Protein AF-A0A0Q7SY50-F1 (afdb_monomer_lite)

Structure (mmCIF, N/CA/C/O backbone):
data_AF-A0A0Q7SY50-F1
#
_entry.id   AF-A0A0Q7SY50-F1
#
loop_
_atom_site.group_PDB
_atom_site.id
_atom_site.type_symbol
_atom_site.label_atom_id
_atom_site.label_alt_id
_atom_site.label_comp_id
_atom_site.label_asym_id
_atom_site.label_entity_id
_atom_site.label_seq_id
_atom_site.pdbx_PDB_ins_code
_atom_site.Cartn_x
_atom_site.Cartn_y
_atom_site.Cartn_z
_atom_site.occupancy
_atom_site.B_iso_or_equiv
_atom_site.auth_seq_id
_atom_site.auth_comp_id
_atom_site.auth_asym_id
_atom_site.auth_atom_id
_atom_site.pdbx_PDB_model_num
ATOM 1 N N . MET A 1 1 ? 7.887 -2.149 37.018 1.00 37.84 1 MET A N 1
ATOM 2 C CA . MET A 1 1 ? 8.453 -1.821 35.692 1.00 37.84 1 MET A CA 1
ATOM 3 C C . MET A 1 1 ? 7.322 -1.239 34.862 1.00 37.84 1 MET A C 1
ATOM 5 O O . MET A 1 1 ? 6.360 -1.950 34.617 1.00 37.84 1 MET A O 1
ATOM 9 N N . ALA A 1 2 ? 7.358 0.060 34.559 1.00 47.09 2 ALA A N 1
ATOM 10 C CA . ALA A 1 2 ? 6.322 0.700 33.754 1.00 47.09 2 ALA A CA 1
ATOM 11 C C . ALA A 1 2 ? 6.555 0.328 32.288 1.00 47.09 2 ALA A C 1
ATOM 13 O O . ALA A 1 2 ? 7.554 0.739 31.697 1.00 47.09 2 ALA A O 1
ATOM 14 N N . SER A 1 3 ? 5.672 -0.488 31.722 1.00 54.59 3 SER A N 1
ATOM 15 C CA . SER A 1 3 ? 5.628 -0.733 30.286 1.00 54.59 3 SER A CA 1
ATOM 16 C C . SER A 1 3 ? 5.424 0.620 29.608 1.00 54.59 3 SER A C 1
ATOM 18 O O . SER A 1 3 ? 4.353 1.208 29.734 1.00 54.59 3 SER A O 1
ATOM 20 N N . GLN A 1 4 ? 6.448 1.152 28.936 1.00 52.75 4 GLN A N 1
ATOM 21 C CA . GLN A 1 4 ? 6.252 2.255 28.000 1.00 52.75 4 GLN A CA 1
ATOM 22 C C . GLN A 1 4 ? 5.348 1.727 26.885 1.00 52.75 4 GLN A C 1
ATOM 24 O O . GLN A 1 4 ? 5.815 1.169 25.894 1.00 52.75 4 GLN A O 1
ATOM 29 N N . THR A 1 5 ? 4.037 1.875 27.048 1.00 55.19 5 THR A N 1
ATOM 30 C CA . THR A 1 5 ? 3.079 1.771 25.953 1.00 55.19 5 THR A CA 1
ATOM 31 C C . THR A 1 5 ? 3.296 2.985 25.067 1.00 55.19 5 THR A C 1
ATOM 33 O O . THR A 1 5 ? 2.585 3.983 25.155 1.00 55.19 5 THR A O 1
ATOM 36 N N . LYS A 1 6 ? 4.344 2.927 24.240 1.00 56.47 6 LYS A N 1
ATOM 37 C CA . LYS A 1 6 ? 4.495 3.826 23.104 1.00 56.47 6 LYS A CA 1
ATOM 38 C C . LYS A 1 6 ? 3.289 3.556 22.213 1.00 56.47 6 LYS A C 1
ATOM 40 O O . LYS A 1 6 ? 3.219 2.500 21.587 1.00 56.47 6 LYS A O 1
ATOM 45 N N . ALA A 1 7 ? 2.317 4.463 22.231 1.00 57.97 7 ALA A N 1
ATOM 46 C CA . ALA A 1 7 ? 1.188 4.402 21.321 1.00 57.97 7 ALA A CA 1
ATOM 47 C C . ALA A 1 7 ? 1.761 4.431 19.902 1.00 57.97 7 ALA A C 1
ATOM 49 O O . ALA A 1 7 ? 2.409 5.400 19.502 1.00 57.97 7 ALA A O 1
ATOM 50 N N . LEU A 1 8 ? 1.618 3.318 19.186 1.00 59.69 8 LEU A N 1
ATOM 51 C CA . LEU A 1 8 ? 1.914 3.299 17.765 1.00 59.69 8 LEU A CA 1
ATOM 52 C C . LEU A 1 8 ? 0.884 4.200 17.076 1.00 59.69 8 LEU A C 1
ATOM 54 O O . LEU A 1 8 ? -0.271 4.229 17.513 1.00 59.69 8 LEU A O 1
ATOM 58 N N . PRO A 1 9 ? 1.287 4.952 16.039 1.00 66.88 9 PRO A N 1
ATOM 59 C CA . PRO A 1 9 ? 0.336 5.729 15.264 1.00 66.88 9 PRO A CA 1
ATOM 60 C C . PRO A 1 9 ? -0.776 4.809 14.756 1.00 66.88 9 PRO A C 1
ATOM 62 O O . PRO A 1 9 ? -0.524 3.660 14.385 1.00 66.88 9 PRO A O 1
ATOM 65 N N . HIS A 1 10 ? -2.009 5.306 14.792 1.00 71.81 10 HIS A N 1
ATOM 66 C CA . HIS A 1 10 ? -3.130 4.631 14.154 1.00 71.81 10 HIS A CA 1
ATOM 67 C C . HIS A 1 10 ? -2.904 4.742 12.645 1.00 71.81 10 HIS A C 1
ATOM 69 O O . HIS A 1 10 ? -2.846 5.854 12.131 1.00 71.81 10 HIS A O 1
ATOM 75 N N . TRP A 1 11 ? -2.707 3.615 11.965 1.00 75.38 11 TRP A N 1
ATOM 76 C CA . TRP A 1 11 ? -2.543 3.594 10.513 1.00 75.38 11 TRP A CA 1
ATOM 77 C C . TRP A 1 11 ? -3.915 3.603 9.852 1.00 75.38 11 TRP A C 1
ATOM 79 O O . TRP A 1 11 ? -4.793 2.817 10.219 1.00 75.38 11 TRP A O 1
ATOM 89 N N . THR A 1 12 ? -4.087 4.500 8.893 1.00 84.00 12 THR A N 1
ATOM 90 C CA . THR A 1 12 ? -5.288 4.623 8.071 1.00 84.00 12 THR A CA 1
ATOM 91 C C . THR A 1 12 ? -5.086 3.954 6.714 1.00 84.00 12 THR A C 1
ATOM 93 O O . THR A 1 12 ? -3.980 3.557 6.345 1.00 84.00 12 THR A O 1
ATOM 96 N N . TRP A 1 13 ? -6.170 3.834 5.950 1.00 82.69 13 TRP A N 1
ATOM 97 C CA . TRP A 1 13 ? -6.107 3.335 4.581 1.00 82.69 13 TRP A CA 1
ATOM 98 C C . TRP A 1 13 ? -5.207 4.202 3.680 1.00 82.69 13 TRP A C 1
ATOM 100 O O . TRP A 1 13 ? -4.414 3.669 2.908 1.00 82.69 13 TRP A O 1
ATOM 110 N N . GLU A 1 14 ? -5.246 5.528 3.844 1.00 85.38 14 GLU A N 1
ATOM 111 C CA . GLU A 1 14 ? -4.373 6.461 3.114 1.00 85.38 14 GLU A CA 1
ATOM 112 C C . GLU A 1 14 ? -2.888 6.222 3.421 1.00 85.38 14 GLU A C 1
ATOM 114 O O . GLU A 1 14 ? -2.051 6.295 2.520 1.00 85.38 14 GLU A O 1
ATOM 119 N N . ASP A 1 15 ? -2.551 5.865 4.665 1.00 85.69 15 ASP A N 1
ATOM 120 C CA . ASP A 1 15 ? -1.169 5.550 5.043 1.00 85.69 15 ASP A CA 1
ATOM 121 C C . ASP A 1 15 ? -0.669 4.262 4.367 1.00 85.69 15 ASP A C 1
ATOM 123 O O . ASP A 1 15 ? 0.495 4.178 3.966 1.00 85.69 15 ASP A O 1
ATOM 127 N N . LEU A 1 16 ? -1.543 3.261 4.201 1.00 85.19 16 LEU A N 1
ATOM 128 C CA . LEU A 1 16 ? -1.222 2.022 3.480 1.00 85.19 16 LEU A CA 1
ATOM 129 C C . LEU A 1 16 ? -0.992 2.293 1.986 1.00 85.19 16 LEU A C 1
ATOM 131 O O . LEU A 1 16 ? -0.026 1.789 1.407 1.00 85.19 16 LEU A O 1
ATOM 135 N N . GLU A 1 17 ? -1.830 3.136 1.376 1.00 85.12 17 GLU A N 1
ATOM 136 C CA . GLU A 1 17 ? -1.655 3.576 -0.011 1.00 85.12 17 GLU A CA 1
ATOM 137 C C . GLU A 1 17 ? -0.348 4.353 -0.208 1.00 85.12 17 GLU A C 1
ATOM 139 O O . GLU A 1 17 ? 0.390 4.105 -1.167 1.00 85.12 17 GLU A O 1
ATOM 144 N N . ALA A 1 18 ? -0.035 5.273 0.709 1.00 84.38 18 ALA A N 1
ATOM 145 C CA . ALA A 1 18 ? 1.197 6.052 0.679 1.00 84.38 18 ALA A CA 1
ATOM 146 C C . ALA A 1 18 ? 2.438 5.165 0.847 1.00 84.38 18 ALA A C 1
ATOM 148 O O . ALA A 1 18 ? 3.427 5.348 0.133 1.00 84.38 18 ALA A O 1
ATOM 149 N N . ALA A 1 19 ? 2.379 4.172 1.739 1.00 84.12 19 ALA A N 1
ATOM 150 C CA . ALA A 1 19 ? 3.456 3.207 1.913 1.00 84.12 19 ALA A CA 1
ATOM 151 C C . ALA A 1 19 ? 3.694 2.401 0.628 1.00 84.12 19 ALA A C 1
ATOM 153 O O . ALA A 1 19 ? 4.834 2.315 0.178 1.00 84.12 19 ALA A O 1
ATOM 154 N N . LEU A 1 20 ? 2.637 1.889 -0.016 1.00 82.50 20 LEU A N 1
ATOM 155 C CA . LEU A 1 20 ? 2.759 1.196 -1.304 1.00 82.50 20 LEU A CA 1
ATOM 156 C C . LEU A 1 20 ? 3.347 2.085 -2.402 1.00 82.50 20 LEU A C 1
ATOM 158 O O . LEU A 1 20 ? 4.221 1.626 -3.138 1.00 82.50 20 LEU A O 1
ATOM 162 N N . ASN A 1 21 ? 2.928 3.352 -2.481 1.00 82.81 21 ASN A N 1
ATOM 163 C CA . ASN A 1 21 ? 3.480 4.311 -3.443 1.00 82.81 21 ASN A CA 1
ATOM 164 C C . ASN A 1 21 ? 4.998 4.478 -3.287 1.00 82.81 21 ASN A C 1
ATOM 166 O O . ASN A 1 21 ? 5.700 4.630 -4.284 1.00 82.81 21 ASN A O 1
ATOM 170 N N . GLY A 1 22 ? 5.509 4.420 -2.052 1.00 80.44 22 GLY A N 1
ATOM 171 C CA . GLY A 1 22 ? 6.944 4.494 -1.775 1.00 80.44 22 GLY A CA 1
ATOM 172 C C . GLY A 1 22 ? 7.753 3.321 -2.340 1.00 80.44 22 GLY A C 1
ATOM 173 O O . GLY A 1 22 ? 8.947 3.473 -2.584 1.00 80.44 22 GLY A O 1
ATOM 174 N N . PHE A 1 23 ? 7.119 2.170 -2.581 1.00 76.81 23 PHE A N 1
ATOM 175 C CA . PHE A 1 23 ? 7.779 0.974 -3.114 1.00 76.81 23 PHE A CA 1
ATOM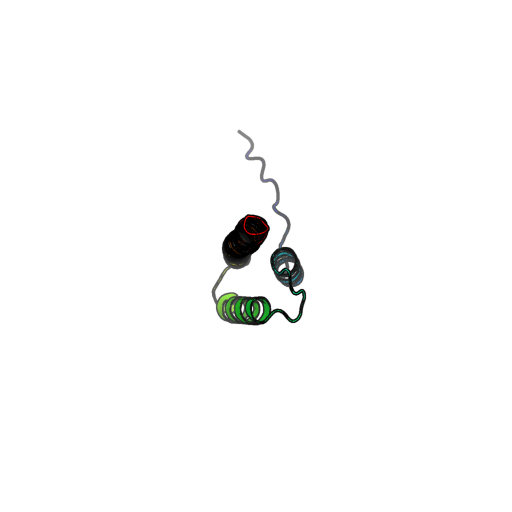 176 C C . PHE A 1 23 ? 7.594 0.781 -4.623 1.00 76.81 23 PHE A C 1
ATOM 178 O O . PHE A 1 23 ? 8.280 -0.053 -5.213 1.00 76.81 23 PHE A O 1
ATOM 185 N N . THR A 1 24 ? 6.677 1.516 -5.258 1.00 73.69 24 THR A N 1
ATOM 186 C CA . THR A 1 24 ? 6.341 1.342 -6.678 1.00 73.69 24 THR A CA 1
ATOM 187 C C . THR A 1 24 ? 7.076 2.375 -7.538 1.00 73.69 24 THR A C 1
ATOM 189 O O . THR A 1 24 ? 6.703 3.551 -7.523 1.00 73.69 24 THR A O 1
ATOM 192 N N . PRO A 1 25 ? 8.093 1.976 -8.324 1.00 66.50 25 PRO A N 1
ATOM 193 C CA . PRO A 1 25 ? 8.903 2.914 -9.102 1.00 66.50 25 PRO A CA 1
ATOM 194 C C . PRO A 1 25 ? 8.131 3.564 -10.261 1.00 66.50 25 PRO A C 1
ATOM 196 O O . PRO A 1 25 ? 8.506 4.640 -10.719 1.00 66.50 25 PRO A O 1
ATOM 199 N N . LEU A 1 26 ? 7.041 2.940 -10.728 1.00 65.12 26 LEU A N 1
ATOM 200 C CA . LEU A 1 26 ? 6.220 3.427 -11.846 1.00 65.12 26 LEU A CA 1
ATOM 201 C C . LEU A 1 26 ? 5.060 4.340 -11.402 1.00 65.12 26 LEU A C 1
ATOM 203 O O . LEU A 1 26 ? 4.249 4.766 -12.228 1.00 65.12 26 LEU A O 1
ATOM 207 N N . GLY A 1 27 ? 4.982 4.669 -10.108 1.00 66.75 27 GLY A N 1
ATOM 208 C CA . GLY A 1 27 ? 3.964 5.561 -9.562 1.00 66.75 27 GLY A CA 1
ATOM 209 C C . GLY A 1 27 ? 2.547 4.955 -9.537 1.00 66.75 27 GLY A C 1
ATOM 210 O O . GLY A 1 27 ? 2.377 3.736 -9.578 1.00 66.75 27 GLY A O 1
ATOM 211 N N . PRO A 1 28 ? 1.492 5.786 -9.455 1.00 66.69 28 PRO A N 1
ATOM 212 C CA . PRO A 1 28 ? 0.131 5.337 -9.138 1.00 66.69 28 PRO A CA 1
ATOM 213 C C . PRO A 1 28 ? -0.513 4.408 -10.183 1.00 66.69 28 PRO A C 1
ATOM 215 O O . PRO A 1 28 ? -1.470 3.708 -9.846 1.00 66.69 28 PRO A O 1
ATOM 218 N N . ASN A 1 29 ? 0.023 4.365 -11.409 1.00 73.81 29 ASN A N 1
ATOM 219 C CA . ASN A 1 29 ? -0.460 3.525 -12.512 1.00 73.81 29 ASN A CA 1
ATOM 220 C C . ASN A 1 29 ? 0.267 2.170 -12.626 1.00 73.81 29 ASN A C 1
ATOM 222 O O . ASN A 1 29 ? 0.078 1.459 -13.612 1.00 73.81 29 ASN A O 1
ATOM 226 N N . ASP A 1 30 ? 1.107 1.807 -11.653 1.00 80.31 30 ASP A N 1
ATOM 227 C CA . ASP A 1 30 ? 1.801 0.521 -11.657 1.00 80.31 30 ASP A CA 1
ATOM 228 C C . ASP A 1 30 ? 0.792 -0.651 -11.535 1.00 80.31 30 ASP A C 1
ATOM 230 O O . ASP A 1 30 ? -0.007 -0.692 -10.591 1.00 80.31 30 ASP A O 1
ATOM 234 N N . PRO A 1 31 ? 0.793 -1.628 -12.460 1.00 82.06 31 PRO A N 1
ATOM 235 C CA . PRO A 1 31 ? -0.108 -2.778 -12.385 1.00 82.06 31 PRO A CA 1
ATOM 236 C C . PRO A 1 31 ? 0.122 -3.639 -11.133 1.00 82.06 31 PRO A C 1
ATOM 238 O O . PRO A 1 31 ? -0.831 -4.217 -10.606 1.00 82.06 31 PRO A O 1
ATOM 241 N N . VAL A 1 32 ? 1.356 -3.698 -10.619 1.00 82.19 32 VAL A N 1
ATOM 242 C CA . VAL A 1 32 ? 1.684 -4.402 -9.372 1.00 82.19 32 VAL A CA 1
ATOM 243 C C . VAL A 1 32 ? 1.052 -3.681 -8.187 1.00 82.19 32 VAL A C 1
ATOM 245 O O . VAL A 1 32 ? 0.438 -4.324 -7.336 1.00 82.19 32 VAL A O 1
ATOM 248 N N . ARG A 1 33 ? 1.099 -2.342 -8.172 1.00 84.38 33 ARG A N 1
ATOM 249 C CA . ARG A 1 33 ? 0.404 -1.528 -7.165 1.00 84.38 33 ARG A CA 1
ATOM 250 C C . ARG A 1 33 ? -1.093 -1.816 -7.160 1.00 84.38 33 ARG A C 1
ATOM 252 O O . ARG A 1 33 ? -1.660 -2.067 -6.102 1.00 84.38 33 ARG A O 1
ATOM 259 N N . ALA A 1 34 ? -1.727 -1.795 -8.333 1.00 85.69 34 ALA A N 1
ATOM 260 C CA . ALA A 1 34 ? -3.162 -2.047 -8.457 1.00 85.69 34 ALA A CA 1
ATOM 261 C C . ALA A 1 34 ? -3.546 -3.454 -7.968 1.00 85.69 34 ALA A C 1
ATOM 263 O O . ALA A 1 34 ? -4.575 -3.623 -7.313 1.00 85.69 34 ALA A O 1
ATOM 264 N N . HIS A 1 35 ? -2.707 -4.455 -8.249 1.00 87.31 35 HIS A N 1
ATOM 265 C CA . HIS A 1 35 ? -2.908 -5.819 -7.771 1.00 87.31 35 HIS A CA 1
ATOM 266 C C . HIS A 1 35 ? -2.790 -5.926 -6.243 1.00 87.31 35 HIS A C 1
ATOM 268 O O . HIS A 1 35 ? -3.669 -6.502 -5.605 1.00 87.31 35 HIS A O 1
ATOM 274 N N . LEU A 1 36 ? -1.755 -5.322 -5.651 1.00 86.94 36 LEU A N 1
ATOM 275 C CA . LEU A 1 36 ? -1.550 -5.312 -4.198 1.00 86.94 36 LEU A CA 1
ATOM 276 C C . LEU A 1 36 ? -2.671 -4.572 -3.464 1.00 86.94 36 LEU A C 1
ATOM 278 O O . LEU A 1 36 ? -3.176 -5.065 -2.461 1.00 86.94 36 LEU A O 1
ATOM 282 N N . MET A 1 37 ? -3.105 -3.430 -3.998 1.00 87.81 37 MET A N 1
ATOM 283 C CA . MET A 1 37 ? -4.236 -2.671 -3.462 1.00 87.81 37 MET A CA 1
ATOM 284 C C . MET A 1 37 ? -5.533 -3.473 -3.465 1.00 87.81 37 MET A C 1
ATOM 286 O O . MET A 1 37 ? -6.292 -3.413 -2.502 1.00 87.81 37 MET A O 1
ATOM 290 N N . ARG A 1 38 ? -5.785 -4.244 -4.529 1.00 89.56 38 ARG A N 1
ATOM 291 C CA . ARG A 1 38 ? -6.958 -5.120 -4.590 1.00 89.56 38 ARG A CA 1
ATOM 292 C C . ARG A 1 38 ? -6.874 -6.236 -3.545 1.00 89.56 38 ARG A C 1
ATOM 294 O O . ARG A 1 38 ? -7.845 -6.437 -2.833 1.00 89.56 38 ARG A O 1
ATOM 301 N N . GLY A 1 39 ? -5.715 -6.881 -3.402 1.00 89.12 39 GLY A N 1
ATOM 302 C CA . GLY A 1 39 ? -5.508 -7.907 -2.373 1.00 89.12 39 GLY A CA 1
ATOM 303 C C . GLY A 1 39 ? -5.684 -7.373 -0.948 1.00 89.12 39 GLY A C 1
ATOM 304 O O . GLY A 1 39 ? -6.342 -8.007 -0.134 1.00 89.12 39 GLY A O 1
ATOM 305 N N . LEU A 1 40 ? -5.182 -6.169 -0.663 1.00 89.31 40 LEU A N 1
ATOM 306 C CA . LEU A 1 40 ? -5.384 -5.514 0.635 1.00 89.31 40 LEU A CA 1
ATOM 307 C C . LEU A 1 40 ? -6.844 -5.163 0.895 1.00 89.31 40 LEU A C 1
ATOM 309 O O . LEU A 1 40 ? -7.281 -5.234 2.038 1.00 89.31 40 LEU A O 1
ATOM 313 N N . TRP A 1 41 ? -7.589 -4.766 -0.139 1.00 89.94 41 TRP A N 1
ATOM 314 C CA . TRP A 1 41 ? -9.015 -4.479 -0.005 1.00 89.94 41 TRP A CA 1
ATOM 315 C C . TRP A 1 41 ? -9.797 -5.750 0.330 1.00 89.94 41 TRP A C 1
ATOM 317 O O . TRP A 1 41 ? -10.627 -5.738 1.235 1.00 89.94 41 TRP A O 1
ATOM 327 N N . ASP A 1 42 ? -9.481 -6.852 -0.352 1.00 91.94 42 ASP A N 1
ATOM 328 C CA . ASP A 1 42 ? -10.088 -8.159 -0.095 1.00 91.94 42 ASP A CA 1
ATOM 329 C C . ASP A 1 42 ? -9.756 -8.664 1.326 1.00 91.94 42 ASP A C 1
ATOM 331 O O . ASP A 1 42 ? -10.615 -9.215 2.019 1.00 91.94 42 ASP A O 1
ATOM 335 N N . ASP A 1 43 ? -8.530 -8.421 1.798 1.00 88.44 43 ASP A N 1
ATOM 336 C CA . ASP A 1 43 ? -8.088 -8.811 3.139 1.00 88.44 43 ASP A CA 1
ATOM 337 C C . ASP A 1 43 ? -8.599 -7.871 4.242 1.00 88.44 43 ASP A C 1
ATOM 339 O O . ASP A 1 43 ? -8.721 -8.296 5.393 1.00 88.44 43 ASP A O 1
ATOM 343 N N . ALA A 1 44 ? -8.953 -6.621 3.930 1.00 86.75 44 ALA A N 1
ATOM 344 C CA . ALA A 1 44 ? -9.396 -5.634 4.918 1.00 86.75 44 ALA A CA 1
ATOM 345 C C . ALA A 1 44 ? -10.695 -6.025 5.640 1.00 86.75 44 ALA A C 1
ATOM 347 O O . ALA A 1 44 ? -10.934 -5.574 6.760 1.00 86.75 44 ALA A O 1
ATOM 348 N N . GLU A 1 45 ? -11.514 -6.898 5.048 1.00 86.50 45 GLU A N 1
ATOM 349 C CA . GLU A 1 45 ? -12.712 -7.440 5.701 1.00 86.50 45 GLU A CA 1
ATOM 350 C C . GLU A 1 45 ? -12.391 -8.430 6.835 1.00 86.50 45 GLU A C 1
ATOM 352 O O . GLU A 1 45 ? -13.253 -8.726 7.666 1.00 86.50 45 GLU A O 1
ATOM 357 N N . ARG A 1 46 ? -11.172 -8.985 6.863 1.00 88.94 46 ARG A N 1
ATOM 358 C CA . ARG A 1 46 ? -10.794 -10.107 7.743 1.00 88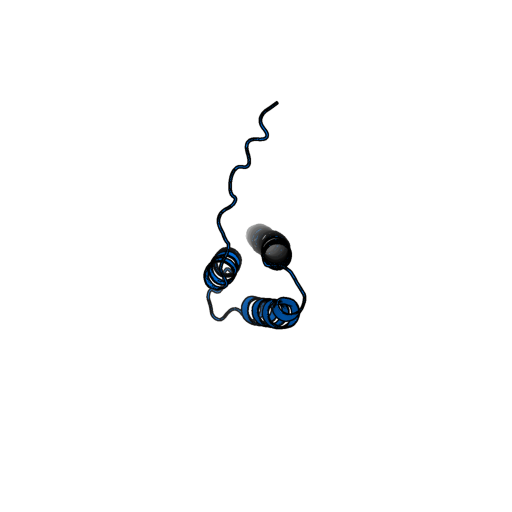.94 46 ARG A CA 1
ATOM 359 C C . ARG A 1 46 ? -9.540 -9.847 8.569 1.00 88.94 46 ARG A C 1
ATOM 361 O O . ARG A 1 46 ? -9.384 -10.459 9.624 1.00 88.94 46 ARG A O 1
ATOM 368 N N . ALA A 1 47 ? -8.656 -8.980 8.094 1.00 86.44 47 ALA A N 1
ATOM 369 C CA . ALA A 1 47 ? -7.375 -8.676 8.704 1.00 86.44 47 ALA A CA 1
ATOM 370 C C . ALA A 1 47 ? -7.451 -7.408 9.561 1.00 86.44 47 ALA A C 1
ATOM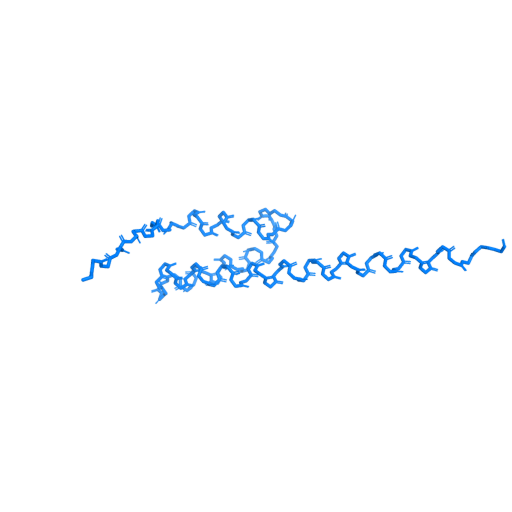 372 O O . ALA A 1 47 ? -8.155 -6.443 9.263 1.00 86.44 47 ALA A O 1
ATOM 373 N N . SER A 1 48 ? -6.670 -7.387 10.634 1.00 85.75 48 SER A N 1
ATOM 374 C CA . SER A 1 48 ? -6.463 -6.181 11.426 1.00 85.75 48 SER A CA 1
ATOM 375 C C . SER A 1 48 ? -5.606 -5.157 10.661 1.00 85.75 48 SER A C 1
ATOM 377 O O . SER A 1 48 ? -4.755 -5.536 9.851 1.00 85.75 48 SER A O 1
ATOM 379 N N . PRO A 1 49 ? -5.710 -3.850 10.975 1.00 80.19 49 PRO A N 1
ATOM 380 C CA . PRO A 1 49 ? -4.869 -2.816 10.355 1.00 80.19 49 PRO A CA 1
ATOM 381 C C . PRO A 1 49 ? -3.363 -3.097 10.457 1.00 80.19 49 PRO A C 1
ATOM 383 O O . PRO A 1 49 ? -2.582 -2.731 9.581 1.00 80.19 49 PRO A O 1
ATOM 386 N N . ARG A 1 50 ? -2.940 -3.784 11.526 1.00 83.12 50 ARG A N 1
ATOM 387 C CA . ARG A 1 50 ? -1.544 -4.184 11.724 1.00 83.12 50 ARG A CA 1
ATOM 388 C C . ARG A 1 50 ? -1.103 -5.265 10.738 1.00 83.12 50 ARG A C 1
ATOM 390 O O . ARG A 1 50 ? 0.035 -5.217 10.278 1.00 83.12 50 ARG A O 1
ATOM 397 N N . GLU A 1 51 ? -1.965 -6.230 10.441 1.00 87.69 51 GLU A N 1
ATOM 398 C CA . GLU A 1 51 ? -1.680 -7.296 9.475 1.00 87.69 51 GLU A CA 1
ATOM 399 C C . GLU A 1 51 ? -1.621 -6.733 8.055 1.00 87.69 51 GLU A C 1
ATOM 401 O O . GLU A 1 51 ? -0.662 -7.012 7.339 1.00 87.69 51 GLU A O 1
ATOM 406 N N . LEU A 1 52 ? -2.553 -5.846 7.692 1.00 86.06 52 LEU A N 1
ATOM 407 C CA . LEU A 1 52 ? -2.525 -5.132 6.409 1.00 86.06 52 LEU A CA 1
ATOM 408 C C . LEU A 1 52 ? -1.224 -4.335 6.236 1.00 86.06 52 LEU A C 1
ATOM 410 O O . LEU A 1 52 ? -0.567 -4.416 5.200 1.00 86.06 52 LEU A O 1
ATOM 414 N N . LEU A 1 53 ? -0.785 -3.626 7.282 1.00 85.88 53 LEU A N 1
ATOM 415 C CA . LEU A 1 53 ? 0.498 -2.924 7.268 1.00 85.88 53 LEU A CA 1
ATOM 416 C C . LEU A 1 53 ? 1.684 -3.880 7.073 1.00 85.88 53 LEU A C 1
ATOM 418 O O . LEU A 1 53 ? 2.601 -3.588 6.306 1.00 85.88 53 LEU A O 1
ATOM 422 N N . GLN A 1 54 ? 1.687 -5.024 7.759 1.00 87.31 54 GLN A N 1
ATOM 423 C CA . GLN A 1 54 ? 2.742 -6.025 7.592 1.00 87.31 54 GLN A CA 1
ATOM 424 C C . GLN A 1 54 ? 2.781 -6.577 6.167 1.00 87.31 54 GLN A C 1
ATOM 426 O O . GLN A 1 54 ? 3.874 -6.744 5.621 1.00 87.31 54 GLN A O 1
ATOM 431 N N . GLN A 1 55 ? 1.624 -6.819 5.553 1.00 89.31 55 GLN A N 1
ATOM 432 C CA . GLN A 1 55 ? 1.539 -7.243 4.158 1.00 89.31 55 GLN A CA 1
ATOM 433 C C . GLN A 1 55 ? 2.097 -6.173 3.215 1.00 89.31 55 GLN A C 1
ATOM 435 O O . GLN A 1 55 ? 2.948 -6.493 2.384 1.00 89.31 55 GLN A O 1
ATOM 440 N N . VAL A 1 56 ? 1.703 -4.903 3.391 1.00 88.25 56 VAL A N 1
ATOM 441 C CA . VAL A 1 56 ? 2.218 -3.768 2.604 1.00 88.25 56 VAL A CA 1
ATOM 442 C C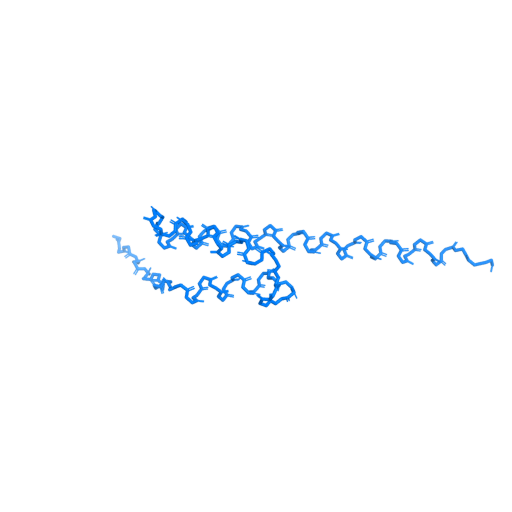 . VAL A 1 56 ? 3.739 -3.680 2.686 1.00 88.25 56 VAL A C 1
ATOM 444 O O . VAL A 1 56 ? 4.410 -3.625 1.656 1.00 88.25 56 VAL A O 1
ATOM 447 N N . LEU A 1 57 ? 4.301 -3.703 3.897 1.00 86.88 57 LEU A N 1
ATOM 448 C CA . LEU A 1 57 ? 5.748 -3.606 4.099 1.00 86.88 57 LEU A CA 1
ATOM 449 C C . LEU A 1 57 ? 6.491 -4.818 3.525 1.00 86.88 57 LEU A C 1
ATOM 451 O O . LEU A 1 57 ? 7.571 -4.663 2.957 1.00 86.88 57 LEU A O 1
ATOM 455 N N . SER A 1 58 ? 5.911 -6.016 3.638 1.00 88.94 58 SER A N 1
ATOM 456 C CA . SER A 1 58 ? 6.507 -7.246 3.104 1.00 88.94 58 SER A CA 1
ATOM 457 C C . SER A 1 58 ? 6.512 -7.251 1.577 1.00 88.94 58 SER A C 1
ATOM 459 O O . SER A 1 58 ? 7.541 -7.537 0.965 1.00 88.94 58 SER A O 1
ATOM 461 N N . ALA A 1 59 ? 5.392 -6.876 0.954 1.00 85.50 59 ALA A N 1
ATOM 462 C CA . ALA A 1 59 ? 5.293 -6.722 -0.494 1.00 85.50 59 ALA A CA 1
ATOM 463 C C . ALA A 1 59 ? 6.247 -5.630 -0.998 1.00 85.50 59 ALA A C 1
ATOM 465 O O . ALA A 1 59 ? 6.980 -5.838 -1.965 1.00 85.50 59 ALA A O 1
ATOM 466 N N . GLY A 1 60 ? 6.289 -4.496 -0.296 1.00 84.38 60 GLY A N 1
ATOM 467 C CA . GLY A 1 60 ? 7.189 -3.385 -0.576 1.00 84.38 60 GLY A CA 1
ATOM 468 C C . GLY A 1 60 ? 8.662 -3.774 -0.564 1.00 84.38 60 GLY A C 1
ATOM 469 O O . GLY A 1 60 ? 9.407 -3.456 -1.491 1.00 84.38 60 GLY A O 1
ATOM 470 N N . TRP A 1 61 ? 9.074 -4.532 0.451 1.00 84.38 61 TRP A N 1
ATOM 471 C CA . TRP A 1 61 ? 10.435 -5.044 0.565 1.00 84.38 61 TRP A CA 1
ATOM 472 C C . TRP A 1 61 ? 10.818 -5.967 -0.600 1.00 84.38 61 TRP A C 1
ATOM 474 O O . TRP A 1 61 ? 11.891 -5.808 -1.183 1.00 84.38 61 TRP A O 1
ATOM 484 N N . VAL A 1 62 ? 9.932 -6.892 -0.988 1.00 83.50 62 VAL A N 1
ATOM 485 C CA . VAL A 1 62 ? 10.161 -7.779 -2.142 1.00 83.50 62 VAL A CA 1
ATOM 486 C C . VAL A 1 62 ? 10.282 -6.972 -3.438 1.00 83.50 62 VAL A C 1
ATOM 488 O O . VAL A 1 62 ? 11.198 -7.212 -4.225 1.00 83.50 62 VAL A O 1
ATOM 491 N N . MET A 1 63 ? 9.417 -5.975 -3.648 1.00 79.00 63 MET A N 1
ATOM 492 C CA . MET A 1 63 ? 9.478 -5.107 -4.831 1.00 79.00 63 MET A CA 1
ATOM 493 C C . MET A 1 63 ? 10.782 -4.304 -4.901 1.00 79.00 63 MET A C 1
ATOM 495 O O . MET A 1 63 ? 11.393 -4.231 -5.967 1.00 79.00 63 MET A O 1
ATOM 499 N N . ALA A 1 64 ? 11.253 -3.769 -3.771 1.00 79.19 64 ALA A N 1
ATOM 500 C CA . ALA A 1 64 ? 12.524 -3.050 -3.708 1.00 79.19 64 ALA A CA 1
ATOM 501 C C . ALA A 1 64 ? 13.719 -3.948 -4.084 1.00 79.19 64 ALA A C 1
ATOM 503 O O . ALA A 1 64 ? 14.624 -3.507 -4.794 1.00 79.19 64 ALA A O 1
ATOM 504 N N . GLN A 1 65 ? 13.709 -5.222 -3.671 1.00 79.44 65 GLN A N 1
ATOM 505 C CA . GLN A 1 65 ? 14.752 -6.183 -4.050 1.00 79.44 65 GLN A CA 1
ATOM 506 C C . GLN A 1 65 ? 14.713 -6.535 -5.541 1.00 79.44 65 GLN A C 1
ATOM 508 O O . GLN A 1 65 ? 15.756 -6.544 -6.194 1.00 79.44 65 GLN A O 1
ATOM 513 N N . VAL A 1 66 ? 13.523 -6.786 -6.094 1.00 74.50 66 VAL A N 1
ATOM 514 C CA . VAL A 1 66 ? 13.357 -7.097 -7.525 1.00 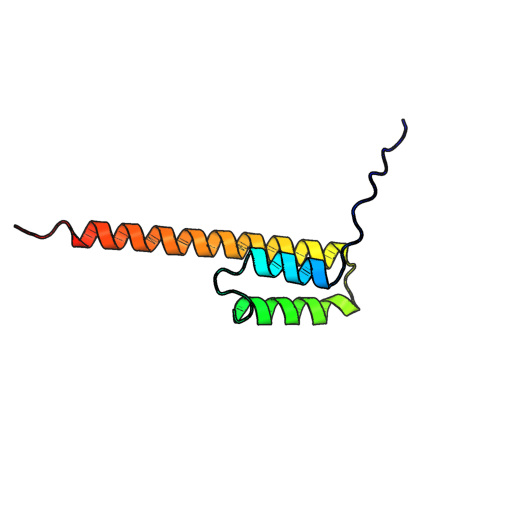74.50 66 VAL A CA 1
ATOM 515 C C . VAL A 1 66 ? 13.763 -5.904 -8.400 1.00 74.50 66 VAL A C 1
ATOM 517 O O . VAL A 1 66 ? 14.401 -6.093 -9.437 1.00 74.50 66 VAL A O 1
ATOM 520 N N . GLY A 1 67 ? 13.450 -4.676 -7.973 1.00 67.38 67 GLY A N 1
ATOM 521 C CA . GLY A 1 67 ? 13.914 -3.451 -8.629 1.00 67.38 67 GLY A CA 1
ATOM 522 C C . GLY A 1 67 ? 15.440 -3.341 -8.640 1.00 67.38 67 GLY A C 1
ATOM 523 O O . GLY A 1 67 ? 16.037 -3.175 -9.701 1.00 67.38 67 GLY A O 1
ATOM 524 N N . ALA A 1 68 ? 16.083 -3.549 -7.486 1.00 64.12 68 ALA A N 1
ATOM 525 C CA . ALA A 1 68 ? 17.541 -3.516 -7.371 1.00 64.12 68 ALA A CA 1
ATOM 526 C C . ALA A 1 68 ? 18.246 -4.590 -8.227 1.00 64.12 68 ALA A C 1
ATOM 528 O O . ALA A 1 68 ? 19.315 -4.340 -8.784 1.00 64.12 68 ALA A O 1
ATOM 529 N N . GLN A 1 69 ? 17.649 -5.779 -8.376 1.00 61.53 69 GLN A N 1
ATOM 530 C CA . GLN A 1 69 ? 18.182 -6.836 -9.245 1.00 61.53 69 GLN A CA 1
ATOM 531 C C . GLN A 1 69 ? 18.089 -6.484 -10.738 1.00 61.53 69 GLN A C 1
ATOM 533 O O . GLN A 1 69 ? 18.977 -6.854 -11.508 1.00 61.53 69 GLN A O 1
ATOM 538 N N . ARG A 1 70 ? 17.045 -5.754 -11.155 1.00 57.78 70 ARG A N 1
ATOM 539 C CA . ARG A 1 70 ? 16.886 -5.302 -12.547 1.00 57.78 70 ARG A CA 1
ATOM 540 C C . ARG A 1 70 ? 17.921 -4.251 -12.945 1.00 57.78 70 ARG A C 1
ATOM 542 O O . ARG A 1 70 ? 18.507 -4.388 -14.014 1.00 57.78 70 ARG A O 1
ATOM 549 N N . ASP A 1 71 ? 18.198 -3.274 -12.084 1.00 55.09 71 ASP A N 1
ATOM 550 C CA . ASP A 1 71 ? 19.241 -2.265 -12.341 1.00 55.09 71 ASP A CA 1
ATOM 551 C C . ASP A 1 71 ? 20.660 -2.863 -12.323 1.00 55.09 71 ASP A C 1
ATOM 553 O O . ASP A 1 71 ? 21.524 -2.471 -13.112 1.00 55.09 71 ASP A O 1
ATOM 557 N N . GLY A 1 72 ? 20.905 -3.871 -11.477 1.00 54.62 72 GLY A N 1
ATOM 558 C CA . GLY A 1 72 ? 22.179 -4.596 -11.457 1.00 54.62 72 GLY A CA 1
ATOM 559 C C . GLY A 1 72 ? 22.495 -5.290 -12.788 1.00 54.62 72 GLY A C 1
ATOM 560 O O . GLY A 1 72 ? 23.628 -5.228 -13.261 1.00 54.62 72 GLY A O 1
ATOM 561 N N . SER A 1 73 ? 21.491 -5.880 -13.443 1.00 50.16 73 SER A N 1
ATOM 562 C CA . SER A 1 73 ? 21.680 -6.609 -14.705 1.00 50.16 73 SER A CA 1
ATOM 563 C C . SER A 1 73 ? 21.963 -5.700 -15.910 1.00 50.16 73 SER A C 1
ATOM 565 O O . SER A 1 73 ? 22.655 -6.121 -16.839 1.00 50.16 73 SER A O 1
ATOM 567 N N . ASP A 1 74 ? 21.459 -4.463 -15.915 1.00 50.47 74 ASP A N 1
ATOM 568 C CA . ASP A 1 74 ? 21.641 -3.539 -17.046 1.00 50.47 74 ASP A CA 1
ATOM 569 C C . ASP A 1 74 ? 23.067 -2.947 -17.077 1.00 50.47 74 ASP A C 1
ATOM 571 O O . ASP A 1 74 ? 23.644 -2.668 -18.135 1.00 50.47 74 ASP A O 1
ATOM 575 N N . THR A 1 75 ? 23.709 -2.849 -15.906 1.00 52.06 75 THR A N 1
ATOM 576 C CA . THR A 1 75 ? 25.116 -2.425 -15.810 1.00 52.06 75 THR A CA 1
ATOM 577 C C . THR A 1 75 ? 26.116 -3.485 -16.284 1.00 52.06 75 THR A C 1
ATOM 579 O O . THR A 1 75 ? 27.176 -3.117 -16.800 1.00 52.06 75 THR A O 1
ATOM 582 N N . ASP A 1 76 ? 25.775 -4.775 -16.208 1.00 49.34 76 ASP A N 1
ATOM 583 C CA . ASP A 1 76 ? 26.628 -5.860 -16.715 1.00 49.34 76 ASP A CA 1
ATOM 584 C C . ASP A 1 76 ? 26.584 -5.954 -18.252 1.00 49.34 76 ASP A C 1
ATOM 586 O O . ASP A 1 76 ? 27.620 -6.078 -18.916 1.00 49.34 76 ASP A O 1
ATOM 590 N N . HIS A 1 77 ? 25.407 -5.765 -18.863 1.00 49.97 77 HIS A N 1
ATOM 591 C CA . HIS A 1 77 ? 25.286 -5.764 -20.326 1.00 49.97 77 HIS A CA 1
ATOM 592 C C . HIS A 1 77 ? 25.997 -4.583 -20.997 1.00 49.97 77 HIS A C 1
ATOM 594 O O . HIS A 1 77 ? 26.622 -4.762 -22.048 1.00 49.97 77 HIS A O 1
ATOM 600 N N . ARG A 1 78 ? 25.996 -3.390 -20.382 1.00 50.47 78 ARG A N 1
ATOM 601 C CA . ARG A 1 78 ? 26.746 -2.241 -20.921 1.00 50.47 78 ARG A CA 1
ATOM 602 C C . ARG A 1 78 ? 28.264 -2.461 -20.872 1.00 50.47 78 ARG A C 1
ATOM 604 O O . ARG A 1 78 ? 28.971 -1.957 -21.743 1.00 50.47 78 ARG A O 1
ATOM 611 N N . ARG A 1 79 ? 28.782 -3.230 -19.905 1.00 49.94 79 ARG A N 1
ATOM 612 C CA . ARG A 1 79 ? 30.226 -3.5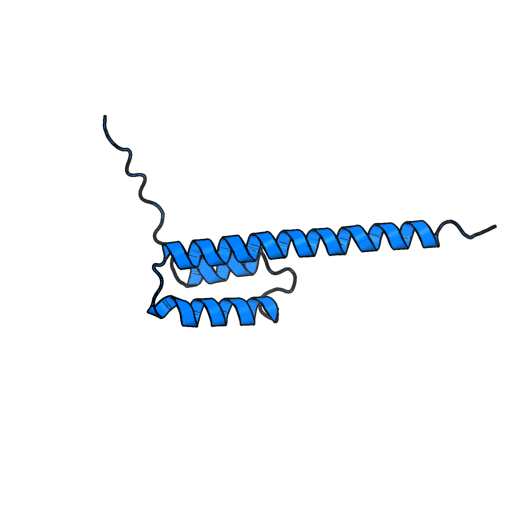07 -19.799 1.00 49.94 79 ARG A CA 1
ATOM 613 C C . ARG A 1 79 ? 30.706 -4.535 -20.825 1.00 49.94 79 ARG A C 1
ATOM 615 O O . ARG A 1 79 ? 31.814 -4.393 -21.336 1.00 49.94 79 ARG A O 1
ATOM 622 N N . ALA A 1 80 ? 29.863 -5.501 -21.190 1.00 50.66 80 ALA A N 1
ATOM 623 C CA . ALA A 1 80 ? 30.172 -6.470 -22.243 1.00 50.66 80 ALA A CA 1
ATOM 624 C C . ALA A 1 80 ? 30.179 -5.847 -23.656 1.00 50.66 80 ALA A C 1
ATOM 626 O O . ALA A 1 80 ? 30.985 -6.242 -24.494 1.00 50.66 80 ALA A O 1
ATOM 627 N N . ALA A 1 81 ? 29.345 -4.832 -23.916 1.00 51.09 81 ALA A N 1
ATOM 628 C CA . ALA A 1 81 ? 29.277 -4.166 -25.224 1.00 51.09 81 ALA A CA 1
ATOM 629 C C . ALA A 1 81 ? 30.451 -3.201 -25.513 1.00 51.09 81 ALA A C 1
ATOM 631 O O . ALA A 1 81 ? 30.652 -2.809 -26.659 1.00 51.09 81 ALA A O 1
ATOM 632 N N . GLY A 1 82 ? 31.236 -2.819 -24.497 1.00 47.56 82 GLY A N 1
ATOM 633 C CA . GLY A 1 82 ? 32.406 -1.943 -24.648 1.00 47.56 82 GLY A CA 1
ATOM 634 C C . GLY A 1 82 ? 33.738 -2.671 -24.874 1.00 47.56 82 GLY A C 1
ATOM 635 O O . GLY A 1 82 ? 34.739 -2.018 -25.147 1.00 47.56 82 GLY A O 1
ATOM 636 N N . ALA A 1 83 ? 33.772 -4.003 -24.761 1.00 52.41 83 ALA A N 1
ATOM 637 C CA . ALA A 1 83 ? 34.999 -4.804 -24.849 1.00 52.41 83 ALA A CA 1
ATOM 638 C C . ALA A 1 83 ? 35.279 -5.365 -26.260 1.00 52.41 83 ALA A C 1
ATOM 640 O O . ALA A 1 83 ? 36.084 -6.278 -26.425 1.00 52.41 83 ALA A O 1
ATOM 641 N N . SER A 1 84 ? 34.609 -4.852 -27.294 1.00 50.97 84 SER A N 1
ATOM 642 C CA . SER A 1 84 ? 34.819 -5.263 -28.688 1.00 50.97 84 SER A CA 1
ATOM 643 C C . SER A 1 84 ? 34.875 -4.054 -29.615 1.00 50.97 84 SER A C 1
ATOM 645 O O . SER A 1 84 ? 34.007 -3.863 -30.459 1.00 50.97 84 SER A O 1
ATOM 647 N N . VAL A 1 85 ? 35.911 -3.234 -29.459 1.00 45.31 85 VAL A N 1
ATOM 648 C CA . VAL A 1 85 ? 36.421 -2.393 -30.546 1.00 45.31 85 VAL A CA 1
ATOM 649 C C . VAL A 1 85 ? 37.942 -2.530 -30.535 1.00 45.31 85 VAL A C 1
ATOM 651 O O . VAL A 1 85 ? 38.563 -2.397 -29.482 1.00 45.31 85 VAL A O 1
ATOM 654 N N . SER A 1 86 ? 38.455 -2.916 -31.702 1.00 45.78 86 SER A N 1
ATOM 655 C CA . SER A 1 86 ? 39.825 -3.315 -32.046 1.00 45.78 86 SER A CA 1
ATOM 656 C C . SER A 1 86 ? 40.924 -2.324 -31.678 1.00 45.78 86 SER A C 1
ATOM 658 O O . SER A 1 86 ? 40.645 -1.105 -31.666 1.00 45.78 86 SER A O 1
#

pLDDT: mean 72.87, std 15.35, range [37.84, 91.94]

Secondary structure (DSSP, 8-state):
------------HHHHHHHHHHH-TTGGG-HHHHHHHHHHHHHHTTS-HHHHHHHHHHHHHHHHHHHHHHHHHHHHHHHHTTS---

Foldseek 3Di:
DDPPPPPDDDDDPVNLLVLLQVLDPVGPPDPLSVVLNVVLVVCVVPDDPVVSSVSSVVSSVVSNVVVVVVVVVVVVVVVVVPPDDD

Radius of gyration: 19.25 Å; chains: 1; bounding box: 52×17×68 Å

Sequence (86 aa):
MASQTKALPHWTWEDLEAALNGFTPLGPNDPVRAHLMRGLWDDAERASPRELLQQVLSAGWVMAQVGAQRDGSDTDHRRAAGASVS